Protein AF-A0AAN8MH32-F1 (afdb_monomer_lite)

pLDDT: mean 70.56, std 11.17, range [49.19, 88.5]

Secondary structure (DSSP, 8-state):
-HHHHHHHHHHHHHHHHHHHHHHHHHTT-SHHHHHHHHHHHHHHHHT--PEEETTSTTTGGGGSHHHHHHHHHHHHTTTEEEEEETTEEEEEE----TTHHHHHHHHHHHHHT--

InterPro domains:
  IPR042377 Gasdermin-E [PTHR15207] (4-114)

Foldseek 3Di:
DVVVVVVVVVVVVVVVLVVVLVVLVVVQLDLLSLLLLLVVLVVVVVVPQDKAFCPPSSNVVCVDPVSVVSSQVNVVSQQWHWDDDPGIIGIDHDDGPPCSSVVSNVVSVVSNVVD

Sequence (115 aa):
MRSSMQESEQQTQVLVELNDSLSVLGSCCSPPVLQALQILVQHVAAGSGETLSLRDAGLAVLTEEEVFGRAESLFGHSKVTLKREEDTRRTEMKDLPGYLPLVMSITVKGLASLV

Structure (mmCIF, N/CA/C/O backbone):
data_AF-A0AAN8MH32-F1
#
_entry.id   AF-A0AAN8MH32-F1
#
loop_
_atom_site.group_PDB
_atom_site.id
_atom_site.type_symbol
_atom_site.label_atom_id
_atom_site.label_alt_id
_atom_site.label_comp_id
_atom_site.label_asym_id
_atom_site.label_entity_id
_atom_site.label_seq_id
_atom_site.pdbx_PDB_ins_code
_atom_site.Cartn_x
_atom_site.Cartn_y
_atom_site.Cartn_z
_atom_site.occupancy
_atom_site.B_iso_or_equiv
_atom_site.auth_seq_id
_atom_site.auth_comp_id
_atom_site.auth_asym_id
_atom_site.auth_atom_id
_atom_site.pdbx_PDB_model_num
ATOM 1 N N . MET A 1 1 ? 38.917 3.720 3.930 1.00 54.50 1 MET A N 1
ATOM 2 C CA . MET A 1 1 ? 38.520 2.408 3.366 1.00 54.50 1 MET A CA 1
ATOM 3 C C . MET A 1 1 ? 37.298 1.797 4.050 1.00 54.50 1 MET A C 1
ATOM 5 O O . MET A 1 1 ? 36.391 1.440 3.321 1.00 54.50 1 MET A O 1
ATOM 9 N N . ARG A 1 2 ? 37.193 1.730 5.392 1.00 56.59 2 ARG A N 1
ATOM 10 C CA . ARG A 1 2 ? 35.973 1.214 6.066 1.00 56.59 2 ARG A CA 1
ATOM 11 C C . ARG A 1 2 ? 34.677 1.973 5.731 1.00 56.59 2 ARG A C 1
ATOM 13 O O . ARG A 1 2 ? 33.682 1.324 5.456 1.00 56.59 2 ARG A O 1
ATOM 20 N N . SER A 1 3 ? 34.692 3.311 5.695 1.00 56.75 3 SER A N 1
ATOM 21 C CA . SER A 1 3 ? 33.479 4.097 5.386 1.00 56.75 3 SER A CA 1
ATOM 22 C C . SER A 1 3 ? 32.960 3.889 3.960 1.00 56.75 3 SER A C 1
ATOM 24 O O . SER A 1 3 ? 31.767 3.704 3.782 1.00 56.75 3 SER A O 1
ATOM 26 N N . SER A 1 4 ? 33.846 3.826 2.960 1.00 56.81 4 SER A N 1
ATOM 27 C CA . SER A 1 4 ? 33.452 3.620 1.556 1.00 56.81 4 SER A CA 1
ATOM 28 C C . SER A 1 4 ? 32.882 2.221 1.291 1.00 56.81 4 SER A C 1
ATOM 30 O O . SER A 1 4 ? 32.051 2.053 0.407 1.00 56.81 4 SER A O 1
ATOM 32 N N . MET A 1 5 ? 33.314 1.214 2.059 1.00 60.47 5 MET A N 1
ATOM 33 C CA . MET A 1 5 ? 32.780 -0.150 1.964 1.00 60.47 5 MET A CA 1
ATOM 34 C C . MET A 1 5 ? 31.373 -0.232 2.576 1.00 60.47 5 MET A C 1
ATOM 36 O O . MET A 1 5 ? 30.486 -0.835 1.983 1.00 60.47 5 MET A O 1
ATOM 40 N N . GLN A 1 6 ? 31.148 0.471 3.691 1.00 58.75 6 GLN A N 1
ATOM 41 C CA . GLN A 1 6 ? 29.842 0.562 4.349 1.00 58.75 6 GLN A CA 1
ATOM 42 C C . GLN A 1 6 ? 28.813 1.345 3.508 1.00 58.75 6 GLN A C 1
ATOM 44 O O . GLN A 1 6 ? 27.653 0.950 3.441 1.00 58.75 6 GLN A O 1
ATOM 49 N N . GLU A 1 7 ? 29.225 2.418 2.819 1.00 57.06 7 GLU A N 1
ATOM 50 C CA . GLU A 1 7 ? 28.364 3.138 1.862 1.00 57.06 7 GLU A CA 1
ATOM 51 C C . GLU A 1 7 ? 27.950 2.254 0.676 1.00 57.06 7 GLU A C 1
ATOM 53 O O . GLU A 1 7 ? 26.783 2.257 0.286 1.00 57.06 7 GLU A O 1
ATOM 58 N N . SER A 1 8 ? 28.876 1.455 0.134 1.00 60.06 8 SER A N 1
ATOM 59 C CA . SER A 1 8 ? 28.589 0.537 -0.977 1.00 60.06 8 SER A CA 1
ATOM 60 C C . SER A 1 8 ? 27.631 -0.593 -0.576 1.00 60.06 8 SER A C 1
ATOM 62 O O . SER A 1 8 ? 26.767 -0.981 -1.367 1.00 60.06 8 SER A O 1
ATOM 64 N N . GLU A 1 9 ? 27.753 -1.124 0.643 1.00 60.69 9 GLU A N 1
ATOM 65 C CA . GLU A 1 9 ? 26.835 -2.138 1.185 1.00 60.69 9 GLU A CA 1
ATOM 66 C C . GLU A 1 9 ? 25.438 -1.554 1.430 1.00 60.69 9 GLU A C 1
ATOM 68 O O . GLU A 1 9 ? 24.434 -2.178 1.080 1.00 60.69 9 GLU A O 1
ATOM 73 N N . GLN A 1 10 ? 25.367 -0.322 1.941 1.00 56.78 10 GLN A N 1
ATOM 74 C CA . GLN A 1 10 ? 24.103 0.371 2.180 1.00 56.78 10 GLN A CA 1
ATOM 75 C C . GLN A 1 10 ? 23.380 0.715 0.868 1.00 56.78 10 GLN A C 1
ATOM 77 O O . GLN A 1 10 ? 22.168 0.538 0.774 1.00 56.78 10 GLN A O 1
ATOM 82 N N . GLN A 1 11 ? 24.107 1.111 -0.182 1.00 54.38 11 GLN A N 1
ATOM 83 C CA . GLN A 1 11 ? 23.530 1.309 -1.519 1.00 54.38 11 GLN A CA 1
ATOM 84 C C . GLN A 1 11 ? 23.019 0.003 -2.141 1.00 54.38 11 GLN A C 1
ATOM 86 O O . GLN A 1 11 ? 21.968 -0.004 -2.782 1.00 54.38 11 GLN A O 1
ATOM 91 N N . THR A 1 12 ? 23.727 -1.108 -1.924 1.00 58.88 12 THR A N 1
ATOM 92 C CA . THR A 1 12 ? 23.315 -2.425 -2.435 1.00 58.88 12 THR A CA 1
ATOM 93 C C . THR A 1 12 ? 22.051 -2.928 -1.733 1.00 58.88 12 THR A C 1
ATOM 95 O O . THR A 1 12 ? 21.156 -3.440 -2.400 1.00 58.88 12 THR A O 1
ATOM 98 N N . GLN A 1 13 ? 21.920 -2.723 -0.417 1.00 60.88 13 GLN A N 1
ATOM 99 C CA . GLN A 1 13 ? 20.688 -3.044 0.317 1.00 60.88 13 GLN A CA 1
ATOM 100 C C . GLN A 1 13 ? 19.482 -2.252 -0.192 1.00 60.88 13 GLN A C 1
ATOM 102 O O . GLN A 1 13 ? 18.438 -2.845 -0.445 1.00 60.88 13 GLN A O 1
ATOM 107 N N . VAL A 1 14 ? 19.643 -0.944 -0.420 1.00 58.25 14 VAL A N 1
ATOM 108 C CA . VAL A 1 14 ? 18.562 -0.092 -0.948 1.00 58.25 14 VAL A CA 1
ATOM 109 C C . VAL A 1 14 ? 18.097 -0.572 -2.327 1.00 58.25 14 VAL A C 1
ATOM 111 O O . VAL A 1 14 ? 16.902 -0.564 -2.607 1.00 58.25 14 VAL A O 1
ATOM 114 N N . LEU A 1 15 ? 19.020 -1.024 -3.182 1.00 56.88 15 LEU A N 1
ATOM 115 C CA . LEU A 1 15 ? 18.700 -1.574 -4.505 1.00 56.88 15 LEU A CA 1
ATOM 116 C C . LEU A 1 15 ? 17.931 -2.901 -4.430 1.00 56.88 15 LEU A C 1
ATOM 118 O O . LEU A 1 15 ? 16.997 -3.101 -5.208 1.00 56.88 15 LEU A O 1
ATOM 122 N N . VAL A 1 16 ? 18.295 -3.790 -3.502 1.00 59.47 16 VAL A N 1
ATOM 123 C CA . VAL A 1 16 ? 17.596 -5.070 -3.293 1.00 59.47 16 VAL A CA 1
ATOM 124 C C . VAL A 1 16 ? 16.183 -4.835 -2.751 1.00 59.47 16 VAL A C 1
ATOM 126 O O . VAL A 1 16 ? 15.228 -5.369 -3.310 1.00 59.47 16 VAL A O 1
ATOM 129 N N . GLU A 1 17 ? 16.023 -3.953 -1.757 1.00 57.78 17 GLU A N 1
ATOM 130 C CA . GLU A 1 17 ? 14.703 -3.577 -1.221 1.00 57.78 17 GLU A CA 1
ATOM 131 C C . GLU A 1 17 ? 13.792 -2.957 -2.297 1.00 57.78 17 GLU A C 1
ATOM 133 O O . GLU A 1 17 ? 12.581 -3.203 -2.329 1.00 57.78 17 GLU A O 1
ATOM 138 N N . LEU A 1 18 ? 14.369 -2.186 -3.227 1.00 62.59 18 LEU A N 1
ATOM 139 C CA . LEU A 1 18 ? 13.644 -1.635 -4.374 1.00 62.59 18 LEU A CA 1
ATOM 140 C C . LEU A 1 18 ? 13.199 -2.726 -5.353 1.00 62.59 18 LEU A C 1
ATOM 142 O O . LEU A 1 18 ? 12.061 -2.699 -5.816 1.00 62.59 18 LEU A O 1
ATOM 146 N N . ASN A 1 19 ? 14.067 -3.690 -5.662 1.00 62.78 19 ASN A N 1
ATOM 147 C CA . ASN A 1 19 ? 13.754 -4.784 -6.581 1.00 62.78 19 ASN A CA 1
ATOM 148 C C . ASN A 1 19 ? 12.630 -5.691 -6.051 1.00 62.78 19 ASN A C 1
ATOM 150 O O . ASN A 1 19 ? 11.720 -6.066 -6.799 1.00 62.78 19 ASN A O 1
ATOM 154 N N . ASP A 1 20 ? 12.654 -5.993 -4.755 1.00 65.12 20 ASP A N 1
ATOM 155 C CA . ASP A 1 20 ? 11.612 -6.791 -4.107 1.00 65.12 20 ASP A CA 1
ATOM 156 C C . ASP A 1 20 ? 10.276 -6.031 -4.087 1.00 65.12 20 ASP A C 1
ATOM 158 O O . ASP A 1 20 ? 9.225 -6.590 -4.411 1.00 65.12 20 ASP A O 1
ATOM 162 N N . SER A 1 21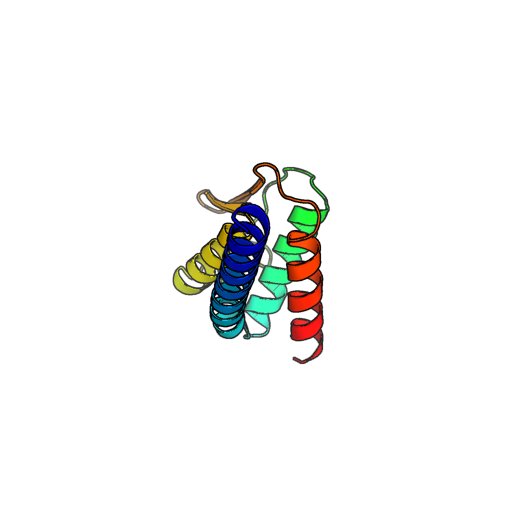 ? 10.315 -4.718 -3.838 1.00 64.19 21 SER A N 1
ATOM 163 C CA . SER A 1 21 ? 9.139 -3.840 -3.924 1.00 64.19 21 SER A CA 1
ATOM 164 C C . SER A 1 21 ? 8.552 -3.761 -5.335 1.00 64.19 21 SER A C 1
ATOM 166 O O . SER A 1 21 ? 7.332 -3.784 -5.496 1.00 64.19 21 SER A O 1
ATOM 168 N N . LEU A 1 22 ? 9.400 -3.703 -6.366 1.00 66.88 22 LEU A N 1
ATOM 169 C CA . LEU A 1 22 ? 8.972 -3.694 -7.768 1.00 66.88 22 LEU A CA 1
ATOM 170 C C . LEU A 1 22 ? 8.346 -5.028 -8.189 1.00 66.88 22 LEU A C 1
ATOM 172 O O . LEU A 1 22 ? 7.3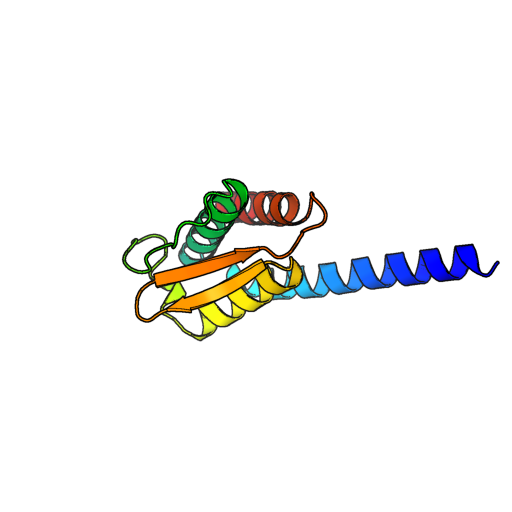71 -5.029 -8.939 1.00 66.88 22 LEU A O 1
ATOM 176 N N . SER A 1 23 ? 8.856 -6.150 -7.680 1.00 70.75 23 SER A N 1
ATOM 177 C CA . SER A 1 23 ? 8.295 -7.481 -7.946 1.00 70.75 23 SER A CA 1
ATOM 178 C C . SER A 1 23 ? 6.904 -7.641 -7.323 1.00 70.75 23 SER A C 1
ATOM 180 O O . SER A 1 23 ? 5.969 -8.083 -7.995 1.00 70.75 23 SER A O 1
ATOM 182 N N . VAL A 1 24 ? 6.733 -7.205 -6.069 1.00 67.69 24 VAL A N 1
ATOM 183 C CA . VAL A 1 24 ? 5.420 -7.184 -5.400 1.00 67.69 24 VAL A CA 1
ATOM 184 C C . VAL A 1 24 ? 4.465 -6.233 -6.121 1.00 67.69 24 VAL A C 1
ATOM 186 O O . VAL A 1 24 ? 3.323 -6.605 -6.388 1.00 67.69 24 VAL A O 1
ATOM 189 N N . LEU A 1 25 ? 4.927 -5.046 -6.525 1.00 70.00 25 LEU A N 1
ATOM 190 C CA . LEU A 1 25 ? 4.112 -4.106 -7.294 1.00 70.00 25 LEU A CA 1
ATOM 191 C C . LEU A 1 25 ? 3.685 -4.678 -8.654 1.00 70.00 25 LEU A C 1
ATOM 193 O O . LEU A 1 25 ? 2.532 -4.510 -9.042 1.00 70.00 25 LEU A O 1
ATOM 197 N N . GLY A 1 26 ? 4.571 -5.408 -9.337 1.00 70.12 26 GLY A N 1
ATOM 198 C CA . GLY A 1 26 ? 4.266 -6.119 -10.582 1.00 70.12 26 GLY A CA 1
ATOM 199 C C . GLY A 1 26 ? 3.117 -7.123 -10.434 1.00 70.12 26 GLY A C 1
ATOM 200 O O . GLY A 1 26 ? 2.335 -7.325 -11.362 1.00 70.12 26 GLY A O 1
ATOM 201 N N . SER A 1 27 ? 2.954 -7.700 -9.241 1.00 75.06 27 SER A N 1
ATOM 202 C CA . SER A 1 27 ? 1.833 -8.589 -8.920 1.00 75.06 27 SER A CA 1
ATOM 203 C C . SER A 1 27 ? 0.516 -7.852 -8.622 1.00 75.06 27 SER A C 1
ATOM 205 O O . SER A 1 27 ? -0.527 -8.496 -8.519 1.00 75.06 27 SER A O 1
ATOM 207 N N . CYS A 1 28 ? 0.535 -6.518 -8.521 1.00 73.00 28 CYS A N 1
ATOM 208 C CA . CYS A 1 28 ? -0.613 -5.654 -8.220 1.00 73.00 28 CYS A CA 1
ATOM 209 C C . CYS A 1 28 ? -1.153 -4.888 -9.447 1.00 73.00 28 CYS A C 1
ATOM 211 O O . CYS A 1 28 ? -1.941 -3.959 -9.291 1.00 73.00 28 CYS A O 1
ATOM 213 N N . CYS A 1 29 ? -0.760 -5.263 -10.667 1.00 77.12 29 CYS A N 1
ATOM 214 C CA . CYS A 1 29 ? -1.011 -4.488 -11.892 1.00 77.12 29 CYS A CA 1
ATOM 215 C C . CYS A 1 29 ? -2.428 -4.581 -12.489 1.00 77.12 29 CYS A C 1
ATOM 217 O O . CYS A 1 29 ? -2.646 -4.095 -13.596 1.00 77.12 29 CYS A O 1
ATOM 219 N N . SER A 1 30 ? -3.401 -5.205 -11.818 1.00 83.81 30 SER A N 1
ATOM 220 C CA . SER A 1 30 ? -4.777 -5.183 -12.338 1.00 83.81 30 SER A CA 1
ATOM 221 C C . SER A 1 30 ? -5.417 -3.804 -12.107 1.00 83.81 30 SER A C 1
ATOM 223 O O . SER A 1 30 ? -5.171 -3.208 -11.054 1.00 83.81 30 SER A O 1
ATOM 225 N N . PRO A 1 31 ? -6.255 -3.286 -13.028 1.00 83.62 31 PRO A N 1
ATOM 226 C CA . PRO A 1 31 ? -6.834 -1.948 -12.885 1.00 83.62 31 PRO A CA 1
ATOM 227 C C . PRO A 1 31 ? -7.574 -1.712 -11.551 1.00 83.62 31 PRO A C 1
ATOM 229 O O . PRO A 1 31 ? -7.310 -0.690 -10.916 1.00 83.62 31 PRO A O 1
ATOM 232 N N . PRO A 1 32 ? -8.411 -2.648 -11.044 1.00 85.38 32 PRO A N 1
ATOM 233 C CA . PRO A 1 32 ? -9.070 -2.470 -9.746 1.00 85.38 32 PRO A CA 1
ATOM 234 C C . PRO A 1 32 ? -8.078 -2.397 -8.577 1.00 85.38 32 PRO A C 1
ATOM 236 O O . PRO A 1 32 ? -8.259 -1.609 -7.652 1.00 85.38 32 PRO A O 1
ATOM 239 N N . VAL A 1 33 ? -7.001 -3.189 -8.624 1.00 85.19 33 VAL A N 1
ATOM 240 C CA . VAL A 1 33 ? -5.967 -3.191 -7.578 1.00 85.19 33 VAL A CA 1
ATOM 241 C C . VAL A 1 33 ? -5.155 -1.900 -7.614 1.00 85.19 33 VAL A C 1
ATOM 243 O O . VAL A 1 33 ? -4.930 -1.302 -6.566 1.00 85.19 33 VAL A O 1
ATOM 246 N N . LEU A 1 34 ? -4.772 -1.418 -8.798 1.00 82.56 34 LEU A N 1
ATOM 247 C CA . LEU A 1 34 ? -4.062 -0.145 -8.949 1.00 82.56 34 LEU A CA 1
ATOM 248 C C . LEU A 1 34 ? -4.891 1.038 -8.435 1.00 82.56 34 LEU A C 1
ATOM 250 O O . LEU A 1 34 ? -4.353 1.904 -7.742 1.00 82.56 34 LEU A O 1
ATOM 254 N N . GLN A 1 35 ? -6.200 1.044 -8.704 1.00 84.38 35 GLN A N 1
ATOM 255 C CA . GLN A 1 35 ? -7.119 2.045 -8.163 1.00 84.38 35 GLN A CA 1
ATOM 256 C C . GLN A 1 35 ? -7.161 2.002 -6.628 1.00 84.38 35 GLN A C 1
ATOM 258 O O . GLN A 1 35 ? -7.019 3.040 -5.977 1.00 84.38 35 GLN A O 1
ATOM 263 N N . ALA A 1 36 ? -7.283 0.810 -6.039 1.00 86.00 36 ALA A N 1
ATOM 264 C CA . ALA A 1 36 ? -7.289 0.645 -4.588 1.00 86.00 36 ALA A CA 1
ATOM 265 C C . ALA A 1 36 ? -5.971 1.109 -3.945 1.00 86.00 36 ALA A C 1
ATOM 267 O O . ALA A 1 36 ? -5.979 1.839 -2.951 1.00 86.00 36 ALA A O 1
ATOM 268 N N . LEU A 1 37 ? -4.828 0.752 -4.542 1.00 84.69 37 LEU A N 1
ATOM 269 C CA . LEU A 1 37 ? -3.509 1.211 -4.100 1.00 84.69 37 LEU A CA 1
ATOM 270 C C . LEU A 1 37 ? -3.387 2.736 -4.174 1.00 84.69 37 LEU A C 1
ATOM 272 O O . LEU A 1 37 ? -2.842 3.354 -3.260 1.00 84.69 37 LEU A O 1
ATOM 276 N N . GLN A 1 38 ? -3.916 3.361 -5.227 1.00 81.12 38 GLN A N 1
ATOM 277 C CA . GLN A 1 38 ? -3.893 4.813 -5.372 1.00 81.12 38 GLN A CA 1
ATOM 278 C C . GLN A 1 38 ? -4.670 5.507 -4.246 1.00 81.12 38 GLN A C 1
ATOM 280 O O . GLN A 1 38 ? -4.170 6.485 -3.688 1.00 81.12 38 GLN A O 1
ATOM 285 N N . ILE A 1 39 ? -5.851 4.994 -3.891 1.00 84.19 39 ILE A N 1
ATOM 286 C CA . ILE A 1 39 ? -6.670 5.517 -2.785 1.00 84.19 39 ILE A CA 1
ATOM 287 C C . ILE A 1 39 ? -5.914 5.388 -1.455 1.00 84.19 39 ILE A C 1
ATOM 289 O O . ILE A 1 39 ? -5.799 6.369 -0.719 1.00 84.19 39 ILE A O 1
ATOM 293 N N . LEU A 1 40 ? -5.330 4.216 -1.177 1.00 81.25 40 LEU A N 1
ATOM 294 C CA . LEU A 1 40 ? -4.520 3.990 0.027 1.00 81.25 40 LEU A CA 1
ATOM 295 C C . LEU A 1 40 ? -3.343 4.973 0.114 1.00 81.25 40 LEU A C 1
ATOM 297 O O . LEU A 1 40 ? -3.113 5.571 1.163 1.00 81.25 40 LEU A O 1
ATOM 301 N N . VAL A 1 41 ? -2.616 5.192 -0.987 1.00 80.00 41 VAL A N 1
ATOM 302 C CA . VAL A 1 41 ? -1.490 6.138 -1.005 1.00 80.00 41 VAL A CA 1
ATOM 303 C C . VAL A 1 41 ? -1.954 7.580 -0.790 1.00 80.00 41 VAL A C 1
ATOM 305 O O . VAL A 1 41 ? -1.298 8.323 -0.063 1.00 80.00 41 VAL A O 1
ATOM 308 N N . GLN A 1 42 ? -3.065 7.996 -1.403 1.00 78.38 42 GLN A N 1
ATOM 309 C CA . GLN A 1 42 ? -3.618 9.339 -1.190 1.00 78.38 42 GLN A CA 1
ATOM 310 C C . GLN A 1 42 ? -4.005 9.559 0.270 1.00 78.38 42 GLN A C 1
ATOM 312 O O . GLN A 1 42 ? -3.702 10.607 0.836 1.00 78.38 42 GLN A O 1
ATOM 317 N N . HIS A 1 43 ? -4.618 8.554 0.886 1.00 78.31 43 HIS A N 1
ATOM 318 C CA . HIS A 1 43 ? -4.989 8.588 2.290 1.00 78.31 43 HIS A CA 1
ATOM 319 C C . HIS A 1 43 ? -3.760 8.680 3.212 1.00 78.31 43 HIS A C 1
ATOM 321 O O . HIS A 1 43 ? -3.708 9.541 4.089 1.00 78.31 43 HIS A O 1
ATOM 327 N N . VAL A 1 44 ? -2.725 7.873 2.954 1.00 75.00 44 VAL A N 1
ATOM 328 C CA . VAL A 1 44 ? -1.427 7.957 3.651 1.00 75.00 44 VAL A CA 1
ATOM 329 C C . VAL A 1 44 ? -0.807 9.348 3.502 1.00 75.00 44 VAL A C 1
ATOM 331 O O . VAL A 1 44 ? -0.341 9.924 4.480 1.00 75.00 44 VAL A O 1
ATOM 334 N N . ALA A 1 45 ? -0.823 9.914 2.293 1.00 73.19 45 ALA A N 1
ATOM 335 C CA . ALA A 1 45 ? -0.257 11.233 2.018 1.00 73.19 45 ALA A CA 1
ATOM 336 C C . ALA A 1 45 ? -1.028 12.377 2.697 1.00 73.19 45 ALA A C 1
ATOM 338 O O . ALA A 1 45 ? -0.424 13.391 3.043 1.00 73.19 45 ALA A O 1
ATOM 339 N N . ALA A 1 46 ? -2.339 12.223 2.896 1.00 74.12 46 ALA A N 1
ATOM 340 C CA . ALA A 1 46 ? -3.162 13.197 3.606 1.00 74.12 46 ALA A CA 1
ATOM 341 C C . ALA A 1 46 ? -2.877 13.223 5.117 1.00 74.12 46 ALA A C 1
ATOM 343 O O . ALA A 1 46 ? -3.123 14.240 5.763 1.00 74.12 46 ALA A O 1
ATOM 344 N N . GLY A 1 47 ? -2.359 12.125 5.684 1.00 69.88 47 GLY A N 1
ATOM 345 C CA . GLY A 1 47 ? -1.961 12.051 7.090 1.00 69.88 47 GLY A CA 1
ATOM 346 C C . GLY A 1 47 ? -3.113 12.231 8.087 1.00 69.88 47 GLY A C 1
ATOM 347 O O . GLY A 1 47 ? -2.857 12.584 9.235 1.00 69.88 47 GLY A O 1
ATOM 348 N N . SER A 1 48 ? -4.371 12.013 7.674 1.00 65.62 48 SER A N 1
ATOM 349 C CA . SER A 1 48 ? -5.546 12.298 8.515 1.00 65.62 48 SER A CA 1
ATOM 350 C C . SER A 1 48 ? -5.719 11.321 9.683 1.00 65.62 48 SER A C 1
ATOM 352 O O . SER A 1 48 ? -6.420 11.631 10.642 1.00 65.62 48 SER A O 1
ATOM 354 N N . GLY A 1 49 ? -5.078 10.146 9.627 1.00 65.75 49 GLY A N 1
ATOM 355 C CA . GLY A 1 49 ? -5.215 9.090 10.637 1.00 65.75 49 GLY A CA 1
ATOM 356 C C . GLY A 1 49 ? -6.604 8.439 10.677 1.00 65.75 49 GLY A C 1
ATOM 357 O O . GLY A 1 49 ? -6.865 7.621 11.561 1.00 65.75 49 GLY A O 1
ATOM 358 N N . GLU A 1 50 ? -7.487 8.799 9.742 1.00 70.31 50 GLU A N 1
ATOM 359 C CA . GLU A 1 50 ? -8.820 8.216 9.600 1.00 70.31 50 GLU A CA 1
ATOM 360 C C . GLU A 1 50 ? -8.739 6.770 9.087 1.00 70.31 50 GLU A C 1
ATOM 362 O O . GLU A 1 50 ? -7.719 6.316 8.575 1.00 70.31 50 GLU A O 1
ATOM 367 N N . THR A 1 51 ? -9.816 6.008 9.242 1.00 73.69 51 THR A N 1
ATOM 368 C CA . THR A 1 51 ? -9.912 4.648 8.704 1.00 73.69 51 THR A CA 1
ATOM 369 C C . THR A 1 51 ? -10.598 4.662 7.342 1.00 73.69 51 THR A C 1
ATOM 371 O O . THR A 1 51 ? -11.508 5.449 7.090 1.00 73.69 51 THR A O 1
ATOM 374 N N . LEU A 1 52 ? -10.170 3.773 6.446 1.00 79.50 52 LEU A N 1
ATOM 375 C CA . LEU A 1 52 ? -10.814 3.579 5.149 1.00 79.50 52 LEU A CA 1
ATOM 376 C C . LEU A 1 52 ? -11.811 2.422 5.232 1.00 79.50 52 LEU A C 1
ATOM 378 O O . LEU A 1 52 ? -11.517 1.375 5.811 1.00 79.50 52 LEU A O 1
ATOM 382 N N . SER A 1 53 ? -12.991 2.585 4.634 1.00 78.69 53 SER A N 1
ATOM 383 C CA . SER A 1 53 ? -14.000 1.523 4.585 1.00 78.69 53 SER A CA 1
ATOM 384 C C . SER A 1 53 ? -13.845 0.674 3.329 1.00 78.69 53 SER A C 1
ATOM 386 O O . SER A 1 53 ? -13.786 1.203 2.222 1.00 78.69 53 SER A O 1
ATOM 388 N N . LEU A 1 54 ? -13.874 -0.652 3.484 1.00 74.44 54 LEU A N 1
ATOM 389 C CA . LEU A 1 54 ? -13.862 -1.586 2.350 1.00 74.44 54 LEU A CA 1
ATOM 39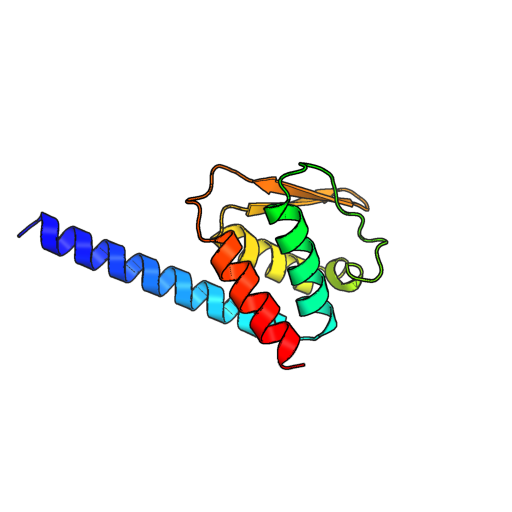0 C C . LEU A 1 54 ? -15.184 -1.609 1.568 1.00 74.44 54 LEU A C 1
ATOM 392 O O . LEU A 1 54 ? -15.271 -2.251 0.526 1.00 74.44 54 LEU A O 1
ATOM 396 N N . ARG A 1 55 ? -16.212 -0.905 2.059 1.00 74.69 55 ARG A N 1
ATOM 397 C CA . ARG A 1 55 ? -17.473 -0.694 1.339 1.00 74.69 55 ARG A CA 1
ATOM 398 C C . ARG A 1 55 ? -17.353 0.329 0.214 1.00 74.69 55 ARG A C 1
ATOM 400 O O . ARG A 1 55 ? -18.266 0.422 -0.603 1.00 74.69 55 ARG A O 1
ATOM 407 N N . ASP A 1 56 ? -16.261 1.089 0.173 1.00 80.31 56 ASP A N 1
ATOM 408 C CA . ASP A 1 56 ? -15.950 1.926 -0.978 1.00 80.31 56 ASP A CA 1
ATOM 409 C C . ASP A 1 56 ? -15.702 1.029 -2.200 1.00 80.31 56 ASP A C 1
ATOM 411 O O . ASP A 1 56 ? -14.898 0.094 -2.150 1.00 80.31 56 ASP A O 1
ATOM 415 N N . ALA A 1 57 ? -16.391 1.313 -3.307 1.00 81.81 57 ALA A N 1
ATOM 416 C CA . ALA A 1 57 ? -16.259 0.551 -4.544 1.00 81.81 57 ALA A CA 1
ATOM 417 C C . ALA A 1 57 ? -14.804 0.506 -5.044 1.00 81.81 57 ALA A C 1
ATOM 419 O O . ALA A 1 57 ? -14.384 -0.504 -5.606 1.00 81.81 57 ALA A O 1
ATOM 420 N N . GLY A 1 58 ? -14.019 1.559 -4.784 1.00 82.94 58 GLY A N 1
ATOM 421 C CA . GLY A 1 58 ? -12.599 1.616 -5.131 1.00 82.94 58 GLY A CA 1
ATOM 422 C C . GLY A 1 58 ? -11.692 0.758 -4.242 1.00 82.94 58 GLY A C 1
ATOM 423 O O . GLY A 1 58 ? -10.536 0.548 -4.594 1.00 82.94 58 GLY A O 1
ATOM 424 N N . LEU A 1 59 ? -12.188 0.249 -3.109 1.00 86.50 59 LEU A N 1
ATOM 425 C CA . LEU A 1 59 ? -11.432 -0.577 -2.156 1.00 86.50 59 LEU A CA 1
ATOM 426 C C . LEU A 1 59 ? -11.967 -2.010 -2.035 1.00 86.50 59 LEU A C 1
ATOM 428 O O . LEU A 1 59 ? -11.324 -2.837 -1.388 1.00 86.50 59 LEU A O 1
ATOM 432 N N . ALA A 1 60 ? -13.094 -2.333 -2.676 1.00 87.69 60 ALA A N 1
ATOM 433 C CA . ALA A 1 60 ? -13.743 -3.643 -2.584 1.00 87.69 60 ALA A CA 1
ATOM 434 C C . ALA A 1 60 ? -12.809 -4.814 -2.949 1.00 87.69 60 ALA A C 1
ATOM 436 O O . ALA A 1 60 ? -12.874 -5.872 -2.326 1.00 87.69 60 ALA A O 1
ATOM 437 N N . VAL A 1 61 ? -11.879 -4.615 -3.888 1.00 87.62 61 VAL A N 1
ATOM 438 C CA . VAL A 1 61 ? -10.879 -5.627 -4.285 1.00 87.62 61 VAL A CA 1
ATOM 439 C C . VAL A 1 61 ? -9.930 -6.026 -3.139 1.00 87.62 61 VAL A C 1
ATOM 441 O O . VAL A 1 61 ? -9.374 -7.117 -3.140 1.00 87.62 61 VAL A O 1
ATOM 444 N N . LEU A 1 62 ? -9.774 -5.186 -2.107 1.00 87.19 62 LEU A N 1
ATOM 445 C CA . LEU A 1 62 ? -8.955 -5.475 -0.918 1.00 87.19 62 LEU A CA 1
ATOM 446 C C . LEU A 1 62 ? -9.673 -6.357 0.120 1.00 87.19 62 LEU A C 1
ATOM 448 O O . LEU A 1 62 ? -9.127 -6.617 1.203 1.00 87.19 62 LEU A O 1
ATOM 452 N N . THR A 1 63 ? -10.907 -6.780 -0.166 1.00 87.06 63 THR A N 1
ATOM 453 C CA . THR A 1 63 ? -11.580 -7.841 0.598 1.00 87.06 63 THR A CA 1
ATOM 454 C C . THR A 1 63 ? -10.966 -9.208 0.293 1.00 87.06 63 THR A C 1
ATOM 456 O O . THR A 1 63 ? -10.896 -10.055 1.187 1.00 87.06 63 THR A O 1
ATOM 459 N N . GLU A 1 64 ? -10.428 -9.384 -0.918 1.00 88.50 64 GLU A N 1
ATOM 460 C CA . GLU A 1 64 ? -9.677 -10.568 -1.324 1.00 88.50 64 GLU A CA 1
ATOM 461 C C . GLU A 1 64 ? -8.370 -10.663 -0.528 1.00 88.50 64 GLU A C 1
ATOM 463 O O . GLU A 1 64 ? -7.556 -9.736 -0.495 1.00 88.50 64 GLU A O 1
ATOM 468 N N . GLU A 1 65 ? -8.157 -11.796 0.140 1.00 86.31 65 GLU A N 1
ATOM 469 C CA . GLU A 1 65 ? -7.036 -11.974 1.065 1.00 86.31 65 GLU A CA 1
ATOM 470 C C . GLU A 1 65 ? -5.676 -11.913 0.364 1.00 86.31 65 GLU A C 1
ATOM 472 O O . GLU A 1 65 ? -4.770 -11.238 0.848 1.00 86.31 65 GLU A O 1
ATOM 477 N N . GLU A 1 66 ? -5.556 -12.522 -0.817 1.00 87.69 66 GLU A N 1
ATOM 478 C CA . GLU A 1 66 ? -4.324 -12.496 -1.612 1.00 87.69 66 GLU A CA 1
ATOM 479 C C . GLU A 1 66 ? -3.976 -11.089 -2.111 1.00 87.69 66 GLU A C 1
ATOM 481 O O . GLU A 1 66 ? -2.807 -10.703 -2.165 1.00 87.69 66 GLU A O 1
ATOM 486 N N . VAL A 1 67 ? -4.981 -10.307 -2.513 1.00 86.38 67 VAL A N 1
ATOM 487 C CA . VAL A 1 67 ? -4.780 -8.916 -2.944 1.00 86.38 67 VAL A CA 1
ATOM 488 C C . VAL A 1 67 ? -4.382 -8.065 -1.748 1.00 86.38 67 VAL A C 1
ATOM 490 O O . VAL A 1 67 ? -3.437 -7.279 -1.831 1.00 86.38 67 VAL A O 1
ATOM 493 N N . PHE A 1 68 ? -5.061 -8.251 -0.616 1.00 86.94 68 PHE A N 1
ATOM 494 C CA . PHE A 1 68 ? -4.712 -7.532 0.594 1.00 86.94 68 PHE A CA 1
ATOM 495 C C . PHE A 1 68 ? -3.301 -7.862 1.081 1.00 86.94 68 PHE A C 1
ATOM 497 O O . PHE A 1 68 ? -2.574 -6.938 1.419 1.00 86.94 68 PHE A O 1
ATOM 504 N N . GLY A 1 69 ? -2.892 -9.132 1.091 1.00 85.69 69 GLY A N 1
ATOM 505 C CA . GLY A 1 69 ? -1.546 -9.527 1.516 1.00 85.69 69 GLY A CA 1
ATOM 506 C C . GLY A 1 69 ? -0.457 -8.909 0.637 1.00 85.69 69 GLY A C 1
ATOM 507 O O . GLY A 1 69 ? 0.552 -8.421 1.144 1.00 85.69 69 GLY A O 1
ATOM 508 N N . ARG A 1 70 ? -0.693 -8.830 -0.680 1.00 85.94 70 ARG A N 1
ATOM 509 C CA . ARG A 1 70 ? 0.200 -8.110 -1.604 1.00 85.94 70 ARG A CA 1
ATOM 510 C C . ARG A 1 70 ? 0.263 -6.614 -1.298 1.00 85.94 70 ARG A C 1
ATOM 512 O O . ARG A 1 70 ? 1.354 -6.050 -1.263 1.00 85.94 70 ARG A O 1
ATOM 519 N N . ALA A 1 71 ? -0.880 -5.973 -1.044 1.00 82.94 71 ALA A N 1
ATOM 520 C CA . ALA A 1 71 ? -0.919 -4.568 -0.646 1.00 82.94 71 ALA A CA 1
ATOM 521 C C . ALA A 1 71 ? -0.201 -4.349 0.697 1.00 82.94 71 ALA A C 1
ATOM 523 O O . ALA A 1 71 ? 0.659 -3.484 0.801 1.00 82.94 71 ALA A O 1
ATOM 524 N N . GLU A 1 72 ? -0.481 -5.161 1.712 1.00 84.12 72 GLU A N 1
ATOM 525 C CA . GLU A 1 72 ? 0.169 -5.091 3.022 1.00 84.12 72 GLU A CA 1
ATOM 526 C C . GLU A 1 72 ? 1.689 -5.249 2.914 1.00 84.12 72 GLU A C 1
ATOM 528 O O . GLU A 1 72 ? 2.419 -4.444 3.488 1.00 84.12 72 GLU A O 1
ATOM 533 N N . SER A 1 73 ? 2.171 -6.203 2.112 1.00 83.06 73 SER A N 1
ATOM 534 C CA . SER A 1 73 ? 3.600 -6.368 1.824 1.00 83.06 73 SER A CA 1
ATOM 535 C C . SER A 1 73 ? 4.198 -5.132 1.141 1.00 83.06 73 SER A C 1
ATOM 537 O O . SER A 1 73 ? 5.230 -4.628 1.588 1.00 83.06 73 SER A O 1
ATOM 539 N N . LEU A 1 74 ? 3.523 -4.591 0.121 1.00 79.94 74 LEU A N 1
ATOM 540 C CA . LEU A 1 74 ? 3.969 -3.403 -0.612 1.00 79.94 74 LEU A CA 1
ATOM 541 C C . LEU A 1 74 ? 4.090 -2.170 0.300 1.00 79.94 74 LEU A C 1
ATOM 543 O O . LEU A 1 74 ? 5.097 -1.462 0.281 1.00 79.94 74 LEU A O 1
ATOM 547 N N . PHE A 1 75 ? 3.076 -1.924 1.130 1.00 78.50 75 PHE A N 1
ATOM 548 C CA . PHE A 1 75 ? 3.078 -0.822 2.094 1.00 78.50 75 PHE A CA 1
ATOM 549 C C . PHE A 1 75 ? 4.059 -1.071 3.252 1.00 78.50 75 PHE A C 1
ATOM 551 O O . PHE A 1 75 ? 4.701 -0.127 3.726 1.00 78.50 75 PHE A O 1
ATOM 558 N N . GLY A 1 76 ? 4.254 -2.332 3.646 1.00 75.88 76 GLY A N 1
ATOM 559 C CA . GLY A 1 76 ? 5.207 -2.759 4.669 1.00 75.88 76 GLY A CA 1
ATOM 560 C C . GLY A 1 76 ? 6.658 -2.433 4.316 1.00 75.88 76 GLY A C 1
ATOM 561 O O . GLY A 1 76 ? 7.393 -1.951 5.180 1.00 75.88 76 GLY A O 1
ATOM 562 N N . HIS A 1 77 ? 7.052 -2.560 3.042 1.00 73.88 77 HIS A N 1
ATOM 563 C CA . HIS A 1 77 ? 8.364 -2.090 2.559 1.00 73.88 77 HIS A CA 1
ATOM 564 C C . HIS A 1 77 ? 8.556 -0.583 2.758 1.00 73.88 77 HIS A C 1
ATOM 566 O O . HIS A 1 77 ? 9.676 -0.095 2.883 1.00 73.88 77 HIS A O 1
ATOM 572 N N . SER A 1 78 ? 7.450 0.156 2.858 1.00 70.56 78 SER A N 1
ATOM 573 C CA . SER A 1 78 ? 7.455 1.580 3.155 1.00 70.56 78 SER A CA 1
ATOM 574 C C . SER A 1 78 ? 7.231 1.918 4.620 1.00 70.56 78 SER A C 1
ATOM 576 O O . SER A 1 78 ? 6.958 3.070 4.922 1.00 70.56 78 SER A O 1
ATOM 578 N N . LYS A 1 79 ? 7.334 0.954 5.545 1.00 72.19 79 LYS A N 1
ATOM 579 C CA . LYS A 1 79 ? 7.024 1.135 6.981 1.00 72.19 79 LYS A CA 1
ATOM 580 C C . LYS A 1 79 ? 5.591 1.619 7.250 1.00 72.19 79 LYS A C 1
ATOM 582 O O . LYS A 1 79 ? 5.289 2.128 8.332 1.00 72.19 79 LYS A O 1
ATOM 587 N N . VAL A 1 80 ? 4.696 1.442 6.282 1.00 74.94 80 VAL A N 1
ATOM 588 C CA . VAL A 1 80 ? 3.265 1.687 6.439 1.00 74.94 80 VAL A CA 1
ATOM 589 C C . VAL A 1 80 ? 2.615 0.365 6.817 1.00 74.94 80 VAL A C 1
ATOM 591 O O . VAL A 1 80 ? 2.735 -0.623 6.100 1.00 74.94 80 VAL A O 1
ATOM 594 N N . THR A 1 81 ? 1.933 0.335 7.958 1.00 78.06 81 THR A N 1
ATOM 595 C CA . THR A 1 81 ? 1.200 -0.856 8.395 1.00 78.06 81 THR A CA 1
ATOM 596 C C . THR A 1 81 ? -0.256 -0.716 7.983 1.00 78.06 81 THR A C 1
ATOM 598 O O . THR A 1 81 ? -0.942 0.205 8.430 1.00 78.06 81 THR A O 1
ATOM 601 N N . LEU A 1 82 ? -0.739 -1.640 7.155 1.00 78.44 82 LEU A N 1
ATOM 602 C CA . LEU A 1 82 ? -2.168 -1.808 6.912 1.00 78.44 82 LEU A CA 1
ATOM 603 C C . LEU A 1 82 ? -2.718 -2.778 7.960 1.00 78.44 82 LEU A C 1
ATOM 605 O O . LEU A 1 82 ? -2.126 -3.820 8.202 1.00 78.44 82 LEU A O 1
ATOM 609 N N . LYS A 1 83 ? -3.848 -2.464 8.590 1.00 79.44 83 LYS A N 1
ATOM 610 C CA . LYS A 1 83 ? -4.534 -3.366 9.528 1.00 79.44 83 LYS A CA 1
ATOM 611 C C . LYS A 1 83 ? -5.936 -3.676 9.035 1.00 79.44 83 LYS A C 1
ATOM 613 O O . LYS A 1 83 ? -6.605 -2.803 8.483 1.00 79.44 83 LYS A O 1
ATOM 618 N N . ARG A 1 84 ? -6.383 -4.917 9.246 1.00 72.88 84 ARG A N 1
ATOM 619 C CA . ARG A 1 84 ? -7.785 -5.329 9.084 1.00 72.88 84 ARG A CA 1
ATOM 620 C C . ARG A 1 84 ? -8.523 -5.129 10.405 1.00 72.88 84 ARG A C 1
ATOM 622 O O . ARG A 1 84 ? -8.174 -5.773 11.387 1.00 72.88 84 ARG A O 1
ATOM 629 N N . GLU A 1 85 ? -9.545 -4.292 10.408 1.00 72.06 85 GLU A N 1
ATOM 630 C CA . GLU A 1 85 ? -10.666 -4.391 11.344 1.00 72.06 85 GLU A CA 1
ATOM 631 C C . GLU A 1 85 ? -11.884 -4.874 10.551 1.00 72.06 85 GLU A C 1
ATOM 633 O O . GLU A 1 85 ? -11.912 -4.688 9.336 1.00 72.06 85 GLU A O 1
ATOM 638 N N . GLU A 1 86 ? -12.825 -5.544 11.224 1.00 64.25 86 GLU A N 1
ATOM 639 C CA . GLU A 1 86 ? -13.960 -6.314 10.670 1.00 64.25 86 GLU A CA 1
ATOM 640 C C . GLU A 1 86 ? -14.394 -5.903 9.245 1.00 64.25 86 GLU A C 1
ATOM 642 O O . GLU A 1 86 ? -14.315 -6.734 8.339 1.00 64.25 86 GLU A O 1
ATOM 647 N N . ASP A 1 87 ? -14.702 -4.612 9.029 1.00 59.97 87 ASP A N 1
ATOM 648 C CA . ASP A 1 87 ? -15.117 -4.037 7.733 1.00 59.97 87 ASP A CA 1
ATOM 649 C C . ASP A 1 87 ? -14.276 -2.813 7.281 1.00 59.97 87 ASP A C 1
ATOM 651 O O . ASP A 1 87 ? -14.547 -2.176 6.250 1.00 59.97 87 ASP A O 1
ATOM 655 N N . THR A 1 88 ? -13.272 -2.428 8.068 1.00 50.88 88 THR A N 1
ATOM 656 C CA . THR A 1 88 ? -12.523 -1.169 7.934 1.00 50.88 88 THR A CA 1
ATOM 657 C C . THR A 1 88 ? -11.022 -1.423 7.971 1.00 50.88 88 THR A C 1
ATOM 659 O O . THR A 1 88 ? -10.516 -2.190 8.784 1.00 50.88 88 THR A O 1
ATOM 662 N N . ARG A 1 89 ? -10.262 -0.776 7.085 1.00 57.94 89 ARG A N 1
ATOM 663 C CA . ARG A 1 89 ? -8.797 -0.827 7.113 1.00 57.94 89 ARG A CA 1
ATOM 664 C C . ARG A 1 89 ? -8.264 0.391 7.845 1.00 57.94 89 ARG A C 1
ATOM 666 O O . ARG A 1 89 ? -8.575 1.526 7.484 1.00 57.94 89 ARG A O 1
ATOM 673 N N . ARG A 1 90 ? -7.414 0.156 8.843 1.00 57.34 90 ARG A N 1
ATOM 674 C CA . ARG A 1 90 ? -6.641 1.216 9.493 1.00 57.34 90 ARG A CA 1
ATOM 675 C C . ARG A 1 90 ? -5.249 1.258 8.886 1.00 57.34 90 ARG A C 1
ATOM 677 O O . ARG A 1 90 ? -4.598 0.221 8.786 1.00 57.34 90 ARG A O 1
ATOM 684 N N . THR A 1 91 ? -4.793 2.449 8.519 1.00 55.19 91 THR A N 1
ATOM 685 C CA . THR A 1 91 ? -3.414 2.653 8.077 1.00 55.19 91 THR A CA 1
ATOM 686 C C . THR A 1 91 ? -2.649 3.346 9.194 1.00 55.19 91 THR A C 1
ATOM 688 O O . THR A 1 91 ? -2.949 4.483 9.544 1.00 55.19 91 THR A O 1
ATOM 691 N N . GLU A 1 92 ? -1.686 2.655 9.795 1.00 56.97 92 GLU A N 1
ATOM 692 C CA . GLU A 1 92 ? -0.800 3.239 10.803 1.00 56.97 92 GLU A CA 1
ATOM 693 C C . GLU A 1 92 ? 0.579 3.472 10.184 1.00 56.97 92 GLU A C 1
ATOM 695 O O . GLU A 1 92 ? 1.233 2.544 9.702 1.00 56.97 92 GLU A O 1
ATOM 700 N N . MET A 1 93 ? 1.029 4.725 10.200 1.00 52.56 93 MET A N 1
ATOM 701 C CA . MET A 1 93 ? 2.383 5.092 9.795 1.00 52.56 93 MET A CA 1
ATOM 702 C C . MET A 1 93 ? 3.291 5.096 11.022 1.00 52.56 93 MET A C 1
ATOM 704 O O . MET A 1 93 ? 3.002 5.776 12.006 1.00 52.56 93 MET A O 1
ATOM 708 N N . LYS A 1 94 ? 4.412 4.374 10.953 1.00 49.44 94 LYS A N 1
ATOM 709 C CA . LYS A 1 94 ? 5.539 4.583 11.867 1.00 49.44 94 LYS A CA 1
ATOM 710 C C . LYS A 1 94 ? 6.624 5.329 11.102 1.00 49.44 94 LYS A C 1
ATOM 712 O O . LYS A 1 94 ? 7.155 4.777 10.147 1.00 49.44 94 LYS A O 1
ATOM 717 N N . ASP A 1 95 ? 6.883 6.573 11.505 1.00 49.19 95 ASP A N 1
ATOM 718 C CA . ASP A 1 95 ? 8.012 7.438 11.123 1.00 49.19 95 ASP A CA 1
ATOM 719 C C . ASP A 1 95 ? 8.735 7.042 9.823 1.00 49.19 95 ASP A C 1
ATOM 721 O O . ASP A 1 95 ? 9.711 6.281 9.817 1.00 49.19 95 ASP A O 1
ATOM 725 N N . LEU A 1 96 ? 8.248 7.569 8.697 1.00 51.94 96 LEU A N 1
ATOM 726 C CA . LEU A 1 96 ? 8.867 7.331 7.400 1.00 51.94 96 LEU A CA 1
ATOM 727 C C . LEU A 1 96 ? 9.991 8.330 7.087 1.00 51.94 96 LEU A C 1
ATOM 729 O O . LEU A 1 96 ? 9.826 9.530 7.312 1.00 51.94 96 LEU A O 1
ATOM 733 N N . PRO A 1 97 ? 11.078 7.885 6.428 1.00 52.28 97 PRO A N 1
ATOM 734 C CA . PRO A 1 97 ? 11.937 8.790 5.675 1.00 52.28 97 PRO A CA 1
ATOM 735 C C . PRO A 1 97 ? 11.120 9.375 4.508 1.00 52.28 97 PRO A C 1
ATOM 737 O O . PRO A 1 97 ? 10.516 8.641 3.724 1.00 52.28 97 PRO A O 1
ATOM 740 N N . GLY A 1 98 ? 11.051 10.706 4.437 1.00 55.84 98 GLY A N 1
ATOM 741 C CA . GLY A 1 98 ? 9.982 11.494 3.799 1.00 55.84 98 GLY A CA 1
ATOM 742 C C . GLY A 1 98 ? 9.751 11.381 2.282 1.00 55.84 98 GLY A C 1
ATOM 743 O O . GLY A 1 98 ? 9.105 12.257 1.721 1.00 55.84 98 GLY A O 1
ATOM 744 N N . TYR A 1 99 ? 10.243 10.346 1.600 1.00 55.97 99 TYR A N 1
AT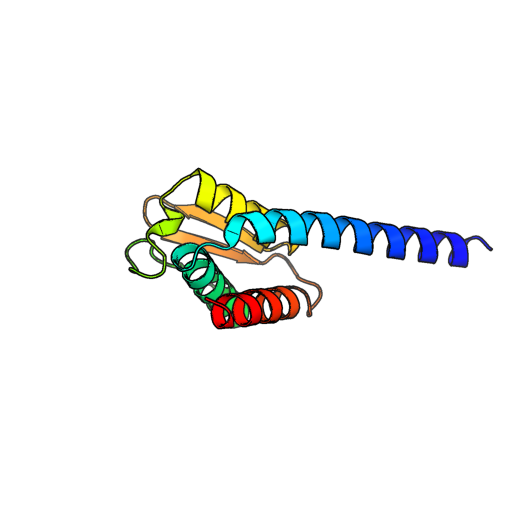OM 745 C CA . TYR A 1 99 ? 10.167 10.202 0.136 1.00 55.97 99 TYR A CA 1
ATOM 746 C C . TYR A 1 99 ? 9.521 8.894 -0.338 1.00 55.97 99 TYR A C 1
ATOM 748 O O . TYR A 1 99 ? 9.081 8.810 -1.480 1.00 55.97 99 TYR A O 1
ATOM 756 N N . LEU A 1 100 ? 9.404 7.874 0.509 1.00 64.25 100 LEU A N 1
ATOM 757 C CA . LEU A 1 100 ? 8.939 6.556 0.068 1.00 64.25 100 LEU A CA 1
ATOM 758 C C . LEU A 1 100 ? 7.429 6.486 -0.288 1.00 64.25 100 LEU A C 1
ATOM 760 O O . LEU A 1 100 ? 7.097 5.876 -1.305 1.00 64.25 100 LEU A O 1
ATOM 764 N N . PRO A 1 101 ? 6.505 7.191 0.407 1.00 63.81 101 PRO A N 1
ATOM 765 C CA . PRO A 1 101 ? 5.109 7.311 -0.026 1.00 63.81 101 PRO A CA 1
ATOM 766 C C . PRO A 1 101 ? 4.981 8.093 -1.327 1.00 63.81 101 PRO A C 1
ATOM 768 O O . PRO A 1 101 ? 4.092 7.819 -2.123 1.00 63.81 101 PRO A O 1
ATOM 771 N N . LEU A 1 102 ? 5.879 9.060 -1.550 1.00 58.97 102 LEU A N 1
ATOM 772 C CA . LEU A 1 102 ? 5.960 9.825 -2.791 1.00 58.97 102 LEU A CA 1
ATOM 773 C C . LEU A 1 102 ? 6.393 8.925 -3.952 1.00 58.97 102 LEU A C 1
ATOM 775 O O . LEU A 1 102 ? 5.743 8.954 -4.992 1.00 58.97 102 LEU A O 1
ATOM 779 N N . VAL A 1 103 ? 7.414 8.080 -3.764 1.00 68.31 103 VAL A N 1
ATOM 780 C CA . VAL A 1 103 ? 7.839 7.087 -4.767 1.00 68.31 103 VAL A CA 1
ATOM 781 C C . VAL A 1 103 ? 6.709 6.100 -5.065 1.00 68.31 103 VAL A C 1
ATOM 783 O O . VAL A 1 103 ? 6.361 5.936 -6.230 1.00 68.31 103 VAL A O 1
ATOM 786 N N . MET A 1 104 ? 6.057 5.523 -4.046 1.00 67.81 104 MET A N 1
ATOM 787 C CA . MET A 1 104 ? 4.881 4.668 -4.271 1.00 67.81 104 MET A CA 1
ATOM 788 C C . MET A 1 104 ? 3.748 5.416 -4.983 1.00 67.81 104 MET A C 1
ATOM 790 O O . MET A 1 104 ? 3.145 4.868 -5.902 1.00 67.81 104 MET A O 1
ATOM 794 N N . SER A 1 105 ? 3.478 6.676 -4.624 1.00 65.25 105 SER A 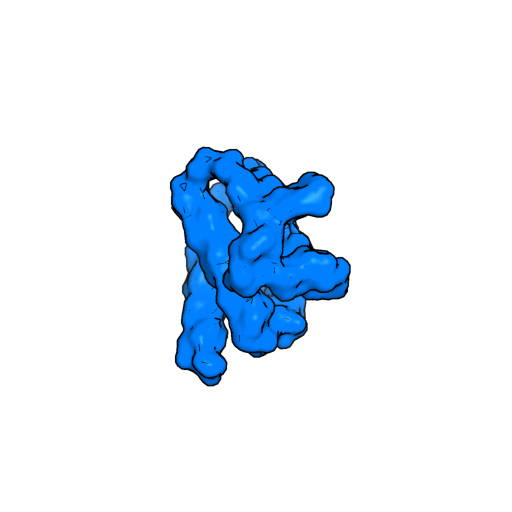N 1
ATOM 795 C CA . SER A 1 105 ? 2.457 7.496 -5.288 1.00 65.25 105 SER A CA 1
ATOM 796 C C . SER A 1 105 ? 2.764 7.711 -6.761 1.00 65.25 105 SER A C 1
ATOM 798 O O . SER A 1 105 ? 1.866 7.582 -7.590 1.00 65.25 105 SER A O 1
ATOM 800 N N . ILE A 1 106 ? 4.019 8.017 -7.095 1.00 65.50 106 ILE A N 1
ATOM 801 C CA . ILE A 1 106 ? 4.464 8.237 -8.473 1.00 65.50 106 ILE A CA 1
ATOM 802 C C . ILE A 1 106 ? 4.360 6.937 -9.267 1.00 65.50 106 ILE A C 1
ATOM 804 O O . ILE A 1 106 ? 3.786 6.945 -10.354 1.00 65.50 106 ILE A O 1
ATOM 808 N N . THR A 1 107 ? 4.851 5.821 -8.725 1.00 72.69 107 THR A N 1
ATOM 809 C CA . THR A 1 107 ? 4.834 4.542 -9.441 1.00 72.69 107 THR A CA 1
ATOM 810 C C . THR A 1 107 ? 3.409 4.026 -9.630 1.00 72.69 107 THR A C 1
ATOM 812 O O . THR A 1 107 ? 3.046 3.665 -10.745 1.00 72.69 107 THR A O 1
ATOM 815 N N . VAL A 1 108 ? 2.561 4.067 -8.595 1.00 69.88 108 VAL A N 1
ATOM 816 C CA . VAL A 1 108 ? 1.152 3.650 -8.707 1.00 69.88 108 VAL A CA 1
ATOM 817 C C . VAL A 1 108 ? 0.374 4.569 -9.653 1.00 69.88 108 VAL A C 1
ATOM 819 O O . VAL A 1 108 ? -0.341 4.061 -10.509 1.00 69.88 108 VAL A O 1
ATOM 822 N N . LYS A 1 109 ? 0.533 5.902 -9.576 1.00 68.94 109 LYS A N 1
ATOM 823 C CA . LYS A 1 109 ? -0.123 6.832 -10.521 1.00 68.94 109 LYS A CA 1
ATOM 824 C C . LYS A 1 109 ? 0.352 6.627 -11.958 1.00 68.94 109 LYS A C 1
ATOM 826 O O . LYS A 1 109 ? -0.465 6.680 -12.874 1.00 68.94 109 LYS A O 1
ATOM 831 N N . GLY A 1 110 ? 1.650 6.403 -12.156 1.00 71.62 110 GLY A N 1
ATOM 832 C CA . GLY A 1 110 ? 2.222 6.112 -13.468 1.00 71.62 110 GLY A CA 1
ATOM 833 C C . GLY A 1 110 ? 1.623 4.841 -14.064 1.00 71.62 110 GLY A C 1
ATOM 834 O O . GLY A 1 110 ? 1.139 4.869 -15.190 1.00 71.62 110 GLY A O 1
ATOM 835 N N . LEU A 1 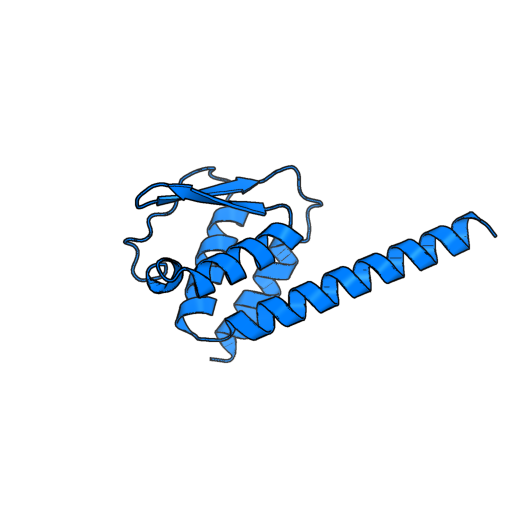111 ? 1.568 3.760 -13.280 1.00 68.44 111 LEU A N 1
ATOM 836 C CA . LEU A 1 111 ? 0.968 2.489 -13.693 1.00 68.44 111 LEU A CA 1
ATOM 837 C C . LEU A 1 111 ? -0.537 2.599 -13.940 1.00 68.44 111 LEU A C 1
ATOM 839 O O . LEU A 1 111 ? -1.010 2.125 -14.964 1.00 68.44 111 LEU A O 1
ATOM 843 N N . ALA A 1 112 ? -1.279 3.276 -13.064 1.00 66.25 112 ALA A N 1
ATOM 844 C CA . ALA A 1 112 ? -2.709 3.519 -13.244 1.00 66.25 112 ALA A CA 1
ATOM 845 C C . ALA A 1 112 ? -3.030 4.379 -14.483 1.00 66.25 112 ALA A C 1
ATOM 847 O O . ALA A 1 112 ? -4.166 4.380 -14.934 1.00 66.25 112 ALA A O 1
ATOM 848 N N . SER A 1 113 ? -2.051 5.102 -15.040 1.00 67.12 113 SER A N 1
ATOM 849 C CA . SER A 1 113 ? -2.214 5.872 -16.284 1.00 67.12 113 SER A CA 1
ATOM 850 C C . SER A 1 113 ? -1.951 5.049 -17.557 1.00 67.12 113 SER A C 1
ATOM 852 O O . SER A 1 113 ? -2.164 5.554 -18.656 1.00 67.12 113 SER A O 1
ATOM 854 N N . LEU A 1 114 ? -1.435 3.821 -17.424 1.00 63.12 114 LEU A N 1
ATOM 855 C CA . LEU A 1 114 ? -1.128 2.900 -18.531 1.00 63.12 114 LEU A CA 1
ATOM 856 C C . LEU A 1 114 ? -2.253 1.882 -18.799 1.00 63.12 114 LEU A C 1
ATOM 858 O O . LEU A 1 114 ? -2.182 1.174 -19.804 1.00 63.12 114 LEU A O 1
ATOM 862 N N . VAL A 1 115 ? -3.241 1.792 -17.902 1.00 52.78 115 VAL A N 1
ATOM 863 C CA . VAL A 1 115 ? -4.415 0.903 -17.979 1.00 52.78 115 VAL A CA 1
ATOM 864 C C . VAL A 1 115 ? -5.681 1.651 -18.365 1.00 52.78 115 VAL A C 1
ATOM 866 O O . VAL A 1 115 ? -5.836 2.817 -17.944 1.00 52.78 115 VAL A O 1
#

Organism: NCBI:txid861788

Radius of gyration: 15.38 Å; chains: 1; bounding box: 56×26×30 Å